Protein AF-A0AAJ5DER6-F1 (afdb_monomer)

Solvent-accessible surface area (backbone atoms only — not comparable to full-atom values): 7728 Å² total; per-residue (Å²): 113,68,68,61,52,49,54,66,68,44,49,69,60,53,54,56,56,52,60,73,71,54,58,90,74,44,62,61,56,52,51,52,51,52,48,53,51,48,53,51,48,53,52,48,50,59,48,47,54,58,52,32,53,54,52,32,54,54,46,31,56,52,30,45,77,73,47,54,94,49,14,68,63,52,28,53,54,34,36,63,44,32,69,43,78,95,57,33,52,53,73,55,38,52,60,52,20,50,51,31,43,76,73,68,38,49,71,61,14,52,52,38,49,51,48,48,50,53,54,50,52,49,47,67,56,47,52,56,54,53,51,49,54,53,53,52,54,61,59,73,74,110

Radius of gyration: 21.83 Å; Cα contacts (8 Å, |Δi|>4): 76; chains: 1; bounding box: 42×42×59 Å

Sequence (142 aa):
MIALFLFMLDLPKLKQITYKYLKPSTEKKLKIITNRLKDAFFGFMKAQVLVSFIIAGVTFIGLLLIQPKFALTMTFIIWIIDVIPFLGSIIILAPWGTYHLLMGNTSIAIKLFVLAAILLIIRRTVEPKVMAHILVYLLCQH

Foldseek 3Di:
DVVVVVVVVCVVVVVVVVVVPDDPVCVVVVVVVVVVVVVLVVLVLVLQLVLLVVLLVLQLVLCCVQPVVCSVVLSVVQSVCSSDPPCGPCVVLVVVLVVCVVVVNPVSSVSSVVSVVVSVVSCVVSVVVSVVVSVVVVVVVD

pLDDT: mean 76.63, std 16.13, range [43.75, 95.12]

Structure (mmCIF, N/CA/C/O backbone):
data_AF-A0AAJ5DER6-F1
#
_entry.id   AF-A0AAJ5DER6-F1
#
loop_
_atom_site.group_PDB
_atom_site.id
_atom_site.type_symbol
_atom_site.label_atom_id
_atom_site.label_alt_id
_atom_site.label_comp_id
_atom_site.label_asym_id
_atom_site.label_entity_id
_atom_site.label_seq_id
_atom_site.pdbx_PDB_ins_code
_atom_site.Cartn_x
_atom_site.Cartn_y
_atom_site.Cartn_z
_atom_site.occupancy
_atom_site.B_iso_or_equiv
_atom_site.auth_seq_id
_atom_site.auth_comp_id
_atom_site.auth_asym_id
_atom_site.auth_atom_id
_atom_site.pdbx_PDB_model_num
ATOM 1 N N . MET A 1 1 ? -8.816 28.621 6.357 1.00 55.16 1 MET A N 1
ATOM 2 C CA . MET A 1 1 ? -7.709 28.188 7.247 1.00 55.16 1 MET A CA 1
ATOM 3 C C . MET A 1 1 ? -7.814 28.761 8.666 1.00 55.16 1 MET A C 1
ATOM 5 O O . MET A 1 1 ? -7.539 28.030 9.605 1.00 55.16 1 MET A O 1
ATOM 9 N N . ILE A 1 2 ? -8.294 30.000 8.853 1.00 61.09 2 ILE A N 1
ATOM 10 C CA . ILE A 1 2 ? -8.421 30.658 10.175 1.00 61.09 2 ILE A CA 1
ATOM 11 C C . ILE A 1 2 ? -9.428 29.949 11.111 1.00 61.09 2 ILE A C 1
ATOM 13 O O . ILE A 1 2 ? -9.145 29.774 12.290 1.00 61.09 2 ILE A O 1
ATOM 17 N N . ALA A 1 3 ? -10.553 29.443 10.587 1.00 62.03 3 ALA A N 1
ATOM 18 C CA . ALA A 1 3 ? -11.548 28.707 11.382 1.00 62.03 3 ALA A CA 1
ATOM 19 C C . ALA A 1 3 ? -11.030 27.364 11.942 1.00 62.03 3 ALA A C 1
ATOM 21 O O . ALA A 1 3 ? -11.377 26.988 13.056 1.00 62.03 3 ALA A O 1
ATOM 22 N N . LEU A 1 4 ? -10.163 26.664 11.199 1.00 63.59 4 LEU A N 1
ATOM 23 C CA . LEU A 1 4 ? -9.549 25.407 11.647 1.00 63.59 4 LEU A CA 1
ATOM 24 C C . LEU A 1 4 ? -8.509 25.667 12.748 1.00 63.59 4 LEU A C 1
ATOM 26 O O . LEU A 1 4 ? -8.447 24.930 13.725 1.00 63.59 4 LEU A O 1
ATOM 30 N N . PHE A 1 5 ? -7.742 26.753 12.612 1.00 67.62 5 PHE A N 1
ATOM 31 C CA . PHE A 1 5 ? -6.791 27.196 13.631 1.00 67.62 5 PHE A CA 1
ATOM 32 C C . PHE A 1 5 ? -7.494 27.634 14.923 1.00 67.62 5 PHE A C 1
ATOM 34 O O . PHE A 1 5 ? -7.063 27.234 15.999 1.00 67.62 5 PHE A O 1
ATOM 41 N N . LEU A 1 6 ? -8.606 28.374 14.831 1.00 61.94 6 LEU A N 1
ATOM 42 C CA . LEU A 1 6 ? -9.421 28.755 15.994 1.00 61.94 6 LEU A CA 1
ATOM 43 C C . LEU A 1 6 ? -10.045 27.534 16.684 1.00 61.94 6 LEU A C 1
ATOM 45 O O . LEU A 1 6 ? -9.959 27.410 17.900 1.00 61.94 6 LEU A O 1
ATOM 49 N N . PHE A 1 7 ? -10.564 26.569 15.918 1.00 63.50 7 PHE A N 1
ATOM 50 C CA . PHE A 1 7 ? -11.088 25.315 16.470 1.00 63.50 7 PHE A CA 1
ATOM 51 C C . PHE A 1 7 ? -10.010 24.503 17.212 1.00 63.50 7 PHE A C 1
ATOM 53 O O . PHE A 1 7 ? -10.274 23.920 18.263 1.00 63.50 7 PHE A O 1
ATOM 60 N N . MET A 1 8 ? -8.776 24.508 16.699 1.00 58.59 8 MET A N 1
ATOM 61 C CA . MET A 1 8 ? -7.622 23.829 17.298 1.00 58.59 8 MET A CA 1
ATOM 62 C C . MET A 1 8 ? -7.062 24.552 18.537 1.00 58.59 8 MET A C 1
ATOM 64 O O . MET A 1 8 ? -6.548 23.895 19.442 1.00 58.59 8 MET A O 1
ATOM 68 N N . LEU A 1 9 ? -7.218 25.879 18.614 1.00 59.88 9 LEU A N 1
ATOM 69 C CA . LEU A 1 9 ? -6.836 26.717 19.759 1.00 59.88 9 LEU A CA 1
ATOM 70 C C . LEU A 1 9 ? -7.883 26.738 20.890 1.00 59.88 9 LEU A C 1
ATOM 72 O O . LEU A 1 9 ? -7.501 26.876 22.051 1.00 59.88 9 LEU A O 1
ATOM 76 N N . ASP A 1 10 ? -9.173 26.544 20.589 1.00 53.41 10 ASP A N 1
ATOM 77 C CA . ASP A 1 10 ? -10.263 26.501 21.586 1.00 53.41 10 ASP A CA 1
ATOM 78 C C . ASP A 1 10 ? -10.570 25.093 22.137 1.00 53.41 10 ASP A C 1
ATOM 80 O O . ASP A 1 10 ? -11.303 24.935 23.120 1.00 53.41 10 ASP A O 1
ATOM 84 N N . LEU A 1 11 ? -9.940 24.058 21.578 1.00 54.34 11 LEU A N 1
ATOM 85 C CA . LEU A 1 11 ? -9.987 22.665 22.040 1.00 54.34 11 LEU A CA 1
ATOM 86 C C . LEU A 1 11 ? -9.702 22.459 23.553 1.00 54.34 11 LEU A C 1
ATOM 88 O O . LEU A 1 11 ? -10.432 21.686 24.184 1.00 54.34 11 LEU A O 1
ATOM 92 N N . PRO A 1 12 ? -8.723 23.132 24.199 1.00 54.06 12 PRO A N 1
ATOM 93 C CA . PRO A 1 12 ? -8.507 22.986 25.642 1.00 54.06 12 PRO A CA 1
ATOM 94 C C . PRO A 1 12 ? -9.582 23.677 26.501 1.00 54.06 12 PRO A C 1
ATOM 96 O O . PRO A 1 12 ? -9.900 23.175 27.582 1.00 54.06 12 PRO A O 1
ATOM 99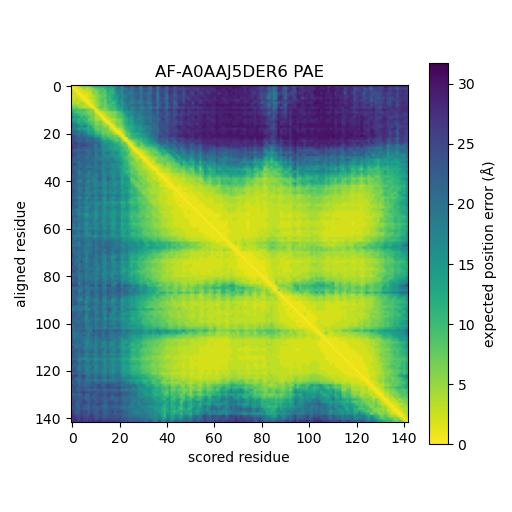 N N . LYS A 1 13 ? -10.193 24.776 26.029 1.00 49.97 13 LYS A N 1
ATOM 100 C CA . LYS A 1 13 ? -11.256 25.501 26.757 1.00 49.97 13 LYS A CA 1
ATOM 101 C C . LYS A 1 13 ? -12.609 24.791 26.653 1.00 49.97 13 LYS A C 1
ATOM 103 O O . LYS A 1 13 ? -13.326 24.685 27.648 1.00 49.97 13 LYS A O 1
ATOM 108 N N . LEU A 1 14 ? -12.913 24.197 25.496 1.00 51.34 14 LEU A N 1
ATOM 109 C CA . LEU A 1 14 ? -14.088 23.337 25.301 1.00 51.34 14 LEU A CA 1
ATOM 110 C C . LEU A 1 14 ? -14.047 22.086 26.185 1.00 51.34 14 LEU A C 1
ATOM 112 O O . LEU A 1 14 ? -15.090 21.672 26.693 1.00 51.34 14 LEU A O 1
ATOM 116 N N . LYS A 1 15 ? -12.854 21.525 26.428 1.00 50.72 15 LYS A N 1
ATOM 117 C CA . LYS A 1 15 ? -12.642 20.351 27.291 1.00 50.72 15 LYS A CA 1
ATOM 118 C C . LYS A 1 15 ? -12.977 20.622 28.764 1.00 50.72 15 LYS A C 1
ATOM 120 O O . LYS A 1 15 ? -13.502 19.740 29.432 1.00 50.72 15 LYS A O 1
ATOM 125 N N . GLN A 1 16 ? -12.725 21.829 29.277 1.00 51.72 16 GLN A N 1
ATOM 126 C CA . GLN A 1 16 ? -13.036 22.181 30.672 1.00 51.72 16 GLN A CA 1
ATOM 127 C C . GLN A 1 16 ? -14.512 22.558 30.888 1.00 51.72 16 GLN A C 1
ATOM 129 O O . GLN A 1 16 ? -15.072 22.250 31.940 1.00 51.72 16 GLN A O 1
ATOM 134 N N . ILE A 1 17 ? -15.170 23.163 29.893 1.00 52.53 17 ILE A N 1
ATOM 135 C CA . ILE A 1 17 ? -16.594 23.541 29.975 1.00 52.53 17 ILE A CA 1
ATOM 136 C C . ILE A 1 17 ? -17.504 22.310 29.814 1.00 52.53 17 ILE A C 1
ATOM 138 O O . ILE A 1 17 ? -18.486 22.169 30.544 1.00 52.53 17 ILE A O 1
ATOM 142 N N . THR A 1 18 ? -17.144 21.362 28.940 1.00 53.72 18 THR A N 1
ATOM 143 C CA . THR A 1 18 ? -17.870 20.080 28.817 1.00 53.72 18 THR A CA 1
ATOM 144 C C . THR A 1 18 ? -17.740 19.205 30.064 1.00 53.72 18 THR A C 1
ATOM 146 O O . THR A 1 18 ? -18.722 18.580 30.460 1.00 53.72 18 THR A O 1
ATOM 149 N N . TYR A 1 19 ? -16.589 19.212 30.745 1.00 51.38 19 TYR A N 1
ATOM 150 C CA . TYR A 1 19 ? -16.399 18.465 31.997 1.00 51.38 19 TYR A CA 1
ATOM 151 C C . TYR A 1 19 ? -17.268 18.972 33.158 1.00 51.38 19 TYR A C 1
ATOM 153 O O . TYR A 1 19 ? -17.568 18.210 34.072 1.00 51.38 19 TYR A O 1
ATOM 161 N N . LYS A 1 20 ? -17.694 20.242 33.129 1.00 50.06 20 LYS A N 1
ATOM 162 C CA . LYS A 1 20 ? -18.476 20.857 34.212 1.00 50.06 20 LYS A CA 1
ATOM 163 C C . LYS A 1 20 ? -19.991 20.657 34.062 1.00 50.06 20 LYS A C 1
ATOM 165 O O . LYS A 1 20 ? -20.703 20.690 35.060 1.00 50.06 20 LYS A O 1
ATOM 170 N N . TYR A 1 21 ? -20.474 20.408 32.840 1.00 48.88 21 TYR A N 1
ATOM 171 C CA . TYR A 1 21 ? -21.890 20.133 32.543 1.00 48.88 21 TYR A CA 1
ATOM 172 C C . TYR A 1 21 ? -22.220 18.639 32.376 1.00 48.88 21 TYR A C 1
ATOM 174 O O . TYR A 1 21 ? -23.389 18.255 32.445 1.00 48.88 21 TYR A O 1
ATOM 182 N N . LEU A 1 22 ? -21.223 17.763 32.208 1.00 48.12 22 LEU A N 1
ATOM 183 C CA . LEU A 1 22 ? -21.439 16.316 32.171 1.00 48.12 22 LEU A CA 1
ATOM 184 C C . LEU A 1 22 ? -21.402 15.725 33.587 1.00 48.12 22 LEU A C 1
ATOM 186 O O . LEU A 1 22 ? -20.369 15.321 34.108 1.00 48.12 22 LEU A O 1
ATOM 190 N N . LYS A 1 23 ? -22.596 15.632 34.175 1.00 52.72 23 LYS A N 1
ATOM 191 C CA . LYS A 1 23 ? -22.958 14.805 35.338 1.00 52.72 23 LYS A CA 1
ATOM 192 C C . LYS A 1 23 ? -22.201 13.448 35.339 1.00 52.72 23 LYS A C 1
ATOM 194 O O . LYS A 1 23 ? -22.049 12.856 34.262 1.00 52.72 23 LYS A O 1
ATOM 199 N N . PRO A 1 24 ? -21.851 12.868 36.510 1.00 48.03 24 PRO A N 1
ATOM 200 C CA . PRO A 1 24 ? -21.117 11.590 36.680 1.00 48.03 24 PRO A CA 1
ATOM 201 C C . PRO A 1 24 ? -21.744 10.339 36.020 1.00 48.03 24 PRO A C 1
ATOM 203 O O . PRO A 1 24 ? -21.205 9.240 36.096 1.00 48.03 24 PRO A O 1
ATOM 206 N N . SER A 1 25 ? -22.872 10.484 35.323 1.00 48.31 25 SER A N 1
ATOM 207 C CA . SER A 1 25 ? -23.526 9.435 34.535 1.00 48.31 25 SER A CA 1
ATOM 208 C C . SER A 1 25 ? -22.898 9.230 33.137 1.00 48.31 25 SER A C 1
ATOM 210 O O . SER A 1 25 ? -23.168 8.224 32.480 1.00 48.31 25 SER A O 1
ATOM 212 N N . THR A 1 26 ? -22.030 10.142 32.671 1.00 51.09 26 THR A N 1
ATOM 213 C CA . THR A 1 26 ? -21.468 10.098 31.300 1.00 51.09 26 THR A CA 1
ATOM 214 C C . THR A 1 26 ? -20.137 9.353 31.184 1.00 51.09 26 THR A C 1
ATOM 216 O O . THR A 1 26 ? -19.803 8.899 30.092 1.00 51.09 26 THR A O 1
ATOM 219 N N . GLU A 1 27 ? -19.409 9.115 32.281 1.00 51.16 27 GLU A N 1
ATOM 220 C CA . GLU A 1 27 ? -18.186 8.293 32.245 1.00 51.16 27 GLU A CA 1
ATOM 221 C C . GLU A 1 27 ? -18.459 6.880 31.718 1.00 51.16 27 GLU A C 1
ATOM 223 O O . GLU A 1 27 ? -17.681 6.343 30.928 1.00 51.16 27 GLU A O 1
ATOM 228 N N . LYS A 1 28 ? -19.605 6.294 32.093 1.00 53.03 28 LYS A N 1
ATOM 229 C CA . LYS A 1 28 ? -20.031 4.987 31.579 1.00 53.03 28 LYS A CA 1
ATOM 230 C C . LYS A 1 28 ? -20.340 5.045 30.082 1.00 53.03 28 LYS A C 1
ATOM 232 O O . LYS A 1 28 ? -19.894 4.172 29.348 1.00 53.03 28 LYS A O 1
ATOM 237 N N . LYS A 1 29 ? -21.035 6.084 29.602 1.00 53.03 29 LYS A N 1
ATOM 238 C CA . LYS A 1 29 ? -21.364 6.236 28.170 1.00 53.03 29 LYS A CA 1
ATOM 239 C C . LYS A 1 29 ? -20.122 6.500 27.309 1.00 53.03 29 LYS A C 1
ATOM 241 O O . LYS A 1 29 ? -19.993 5.901 26.247 1.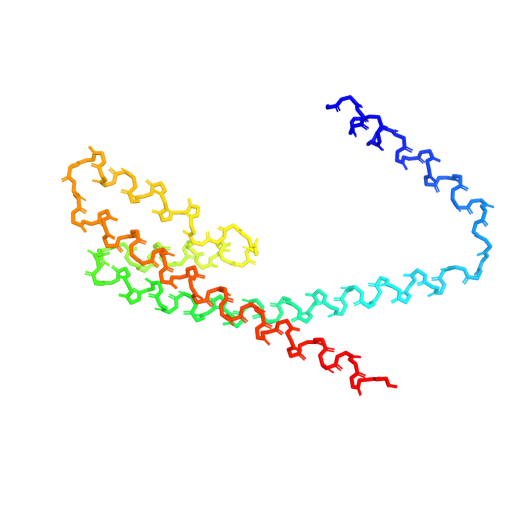00 53.03 29 LYS A O 1
ATOM 246 N N . LEU A 1 30 ? -19.176 7.312 27.788 1.00 55.72 30 LEU A N 1
ATOM 247 C CA . LEU A 1 30 ? -17.890 7.549 27.122 1.00 55.72 30 LEU A CA 1
ATOM 248 C C . LEU A 1 30 ? -17.018 6.287 27.088 1.00 55.72 30 LEU A C 1
ATOM 250 O O . LEU A 1 30 ? -16.472 5.964 26.034 1.00 55.72 30 LEU A O 1
ATOM 254 N N . LYS A 1 31 ? -16.932 5.526 28.191 1.00 59.12 31 LYS A N 1
ATOM 255 C CA . LYS A 1 31 ? -16.251 4.217 28.205 1.00 59.12 31 LYS A CA 1
ATOM 256 C C . LYS A 1 31 ? -16.876 3.225 27.224 1.00 59.12 31 LYS A C 1
ATOM 258 O O . LYS A 1 31 ? -16.145 2.540 26.523 1.00 59.12 31 LYS A O 1
ATOM 263 N N . ILE A 1 32 ? -18.205 3.178 27.117 1.00 60.97 32 ILE A N 1
ATOM 264 C CA . ILE A 1 32 ? -18.892 2.287 26.168 1.00 60.97 32 ILE A CA 1
ATOM 265 C C . ILE A 1 32 ? -18.592 2.681 24.715 1.00 60.97 32 ILE A C 1
ATOM 267 O O . ILE A 1 32 ? -18.277 1.810 23.912 1.00 60.97 32 ILE A O 1
ATOM 271 N N . ILE A 1 33 ? -18.648 3.970 24.364 1.00 62.00 33 ILE A N 1
ATOM 272 C CA . ILE A 1 33 ? -18.371 4.426 22.989 1.00 62.00 33 ILE A CA 1
ATOM 273 C C . ILE A 1 33 ? -16.896 4.207 22.633 1.00 62.00 33 ILE A C 1
ATOM 275 O O . ILE A 1 33 ? -16.592 3.700 21.559 1.00 62.00 33 ILE A O 1
ATOM 279 N N . THR A 1 34 ? -15.973 4.532 23.540 1.00 61.56 34 THR A N 1
ATOM 280 C CA . THR A 1 34 ? -14.533 4.324 23.313 1.00 61.56 34 THR A CA 1
ATOM 281 C C . THR A 1 34 ? -14.147 2.851 23.239 1.00 61.56 34 THR A C 1
ATOM 283 O O . THR A 1 34 ? -13.318 2.510 22.400 1.00 61.56 34 THR A O 1
ATOM 286 N N . ASN A 1 35 ? -14.761 1.969 24.035 1.00 63.84 35 ASN A N 1
ATOM 287 C CA . ASN A 1 35 ? -14.566 0.528 23.878 1.00 63.84 35 ASN A CA 1
ATOM 288 C C . ASN A 1 35 ? -15.138 0.028 22.550 1.00 63.84 35 ASN A C 1
ATOM 290 O O . ASN A 1 35 ? -14.419 -0.643 21.826 1.00 63.84 35 ASN A O 1
ATOM 294 N N . ARG A 1 36 ? -16.357 0.430 22.159 1.00 62.75 36 ARG A N 1
ATOM 295 C CA . ARG A 1 36 ? -16.933 0.034 20.860 1.00 62.75 36 ARG A CA 1
ATOM 296 C C . ARG A 1 36 ? -16.098 0.524 19.673 1.00 62.75 36 ARG A C 1
ATOM 298 O O . ARG A 1 36 ? -15.932 -0.208 18.705 1.00 62.75 36 ARG A O 1
ATOM 305 N N . LEU A 1 37 ? -15.536 1.732 19.754 1.00 64.44 37 LEU A N 1
ATOM 306 C CA . LEU A 1 37 ? -14.617 2.261 18.742 1.00 64.44 37 LEU A CA 1
ATOM 307 C C . LEU A 1 37 ? -13.296 1.489 18.716 1.00 64.44 37 LEU A C 1
ATOM 309 O O . LEU A 1 37 ? -12.805 1.187 17.635 1.00 64.44 37 LEU A O 1
ATOM 313 N N . LYS A 1 38 ? -12.730 1.147 19.879 1.00 67.25 38 LYS A N 1
ATOM 314 C CA . LYS A 1 38 ? -11.522 0.315 19.965 1.00 67.25 38 LYS A CA 1
ATOM 315 C C . LYS A 1 38 ? -11.760 -1.081 19.406 1.00 67.25 38 LYS A C 1
ATOM 317 O O . LYS A 1 38 ? -10.929 -1.551 18.641 1.00 67.25 38 LYS A O 1
ATOM 322 N N . ASP A 1 39 ? -12.884 -1.705 19.734 1.00 70.25 39 ASP A N 1
ATOM 323 C CA . ASP A 1 39 ? -13.243 -3.036 19.245 1.00 70.25 39 ASP A CA 1
ATOM 324 C C . ASP A 1 39 ? -13.467 -3.019 17.729 1.00 70.25 39 ASP A C 1
ATOM 326 O O . ASP A 1 39 ? -12.937 -3.873 17.018 1.00 70.25 39 ASP A O 1
ATOM 330 N N . ALA A 1 40 ? -14.147 -1.993 17.206 1.00 68.56 40 ALA A N 1
ATOM 331 C CA . ALA A 1 40 ? -14.284 -1.779 15.767 1.00 68.56 40 ALA A CA 1
ATOM 332 C C . ALA A 1 40 ? -12.926 -1.535 15.087 1.00 68.56 40 ALA A C 1
ATOM 334 O O . ALA A 1 40 ? -12.665 -2.085 14.019 1.00 68.56 40 ALA A O 1
ATOM 335 N N . PHE A 1 41 ? -12.032 -0.763 15.712 1.00 75.56 41 PHE A N 1
ATOM 336 C CA . PHE A 1 41 ? -10.696 -0.482 15.185 1.00 75.56 41 PHE A CA 1
ATOM 337 C C . PHE A 1 41 ? -9.799 -1.725 15.190 1.00 75.56 41 PHE A C 1
ATOM 339 O O . PHE A 1 41 ? -9.096 -1.983 14.218 1.00 75.56 41 PHE A O 1
ATOM 346 N N . PHE A 1 42 ? -9.853 -2.538 16.247 1.00 73.38 42 PHE A N 1
ATOM 347 C CA . PHE A 1 42 ? -9.149 -3.819 16.318 1.00 73.38 42 PHE A CA 1
ATOM 348 C C . PHE A 1 42 ? -9.712 -4.835 15.320 1.00 73.38 42 PHE A C 1
ATOM 350 O O . PHE A 1 42 ? -8.941 -5.558 14.688 1.00 73.38 42 PHE A O 1
ATOM 357 N N . GLY A 1 43 ? -11.036 -4.875 15.147 1.00 74.25 43 GLY A N 1
ATOM 358 C CA . GLY A 1 43 ? -11.693 -5.662 14.105 1.00 74.25 43 GLY A CA 1
ATOM 359 C C . GLY A 1 43 ? -11.215 -5.251 12.714 1.00 74.25 43 GLY A C 1
ATOM 360 O O . GLY A 1 43 ? -10.783 -6.104 11.941 1.00 74.25 43 GLY A O 1
ATOM 361 N N . PHE A 1 44 ? -11.188 -3.944 12.442 1.00 77.81 44 PHE A N 1
ATOM 362 C CA . PHE A 1 44 ? -10.683 -3.369 11.198 1.00 77.81 44 PHE A CA 1
ATOM 363 C C . PHE A 1 44 ? -9.189 -3.648 10.978 1.00 77.81 44 PHE A C 1
ATOM 365 O O . PHE A 1 44 ? -8.805 -4.024 9.878 1.00 77.81 44 PHE A O 1
ATOM 372 N N . MET A 1 45 ? -8.338 -3.539 12.002 1.00 82.38 45 MET A N 1
ATOM 373 C CA . MET A 1 45 ? -6.910 -3.857 11.876 1.00 82.38 45 MET A CA 1
ATOM 374 C C . MET A 1 45 ? -6.672 -5.324 11.511 1.00 82.38 45 MET A C 1
ATOM 376 O O . MET A 1 45 ? -5.871 -5.604 10.622 1.00 82.38 45 MET A O 1
ATOM 380 N N . LYS A 1 46 ? -7.369 -6.269 12.159 1.00 81.38 46 LYS A N 1
ATOM 381 C CA . LYS A 1 46 ? -7.256 -7.705 11.831 1.00 81.38 46 LYS A CA 1
ATOM 382 C C . LYS A 1 46 ? -7.632 -7.972 10.375 1.00 81.38 46 LYS A C 1
ATOM 384 O O . LYS A 1 46 ? -6.933 -8.683 9.659 1.00 81.38 46 LYS A O 1
ATOM 389 N N . ALA A 1 47 ? -8.722 -7.351 9.953 1.00 82.38 47 ALA A N 1
ATOM 390 C CA . ALA A 1 47 ? -9.186 -7.313 8.582 1.00 82.38 47 ALA A CA 1
ATOM 391 C C . ALA A 1 47 ? -8.119 -6.765 7.620 1.00 82.38 47 ALA A C 1
ATOM 393 O O . ALA A 1 47 ? -7.744 -7.439 6.664 1.00 82.38 47 ALA A O 1
ATOM 394 N N . GLN A 1 48 ? -7.581 -5.581 7.911 1.00 84.88 48 GLN A N 1
ATOM 395 C CA . GLN A 1 48 ? -6.595 -4.888 7.086 1.00 84.88 48 GLN A CA 1
ATOM 396 C C . GLN A 1 48 ? -5.323 -5.715 6.890 1.00 84.88 48 GLN A C 1
ATOM 398 O O . GLN A 1 48 ? -4.782 -5.752 5.788 1.00 84.88 48 GLN A O 1
ATOM 403 N N . VAL A 1 49 ? -4.862 -6.422 7.926 1.00 86.19 49 VAL A N 1
ATOM 404 C CA . VAL A 1 49 ? -3.693 -7.309 7.828 1.00 86.19 49 VAL A CA 1
ATOM 405 C C . VAL A 1 49 ? -3.941 -8.448 6.833 1.00 86.19 49 VAL A C 1
ATOM 407 O O . VAL A 1 49 ? -3.073 -8.725 6.005 1.00 86.19 49 VAL A O 1
ATOM 410 N N . LEU A 1 50 ? -5.128 -9.067 6.856 1.00 85.81 50 LEU A N 1
ATOM 411 C CA . LEU A 1 50 ? -5.489 -10.124 5.905 1.00 85.81 50 LEU A CA 1
ATOM 412 C C . LEU A 1 50 ? -5.518 -9.596 4.462 1.00 85.81 50 LEU A C 1
ATOM 414 O O . LEU A 1 50 ? -4.965 -10.224 3.559 1.00 85.81 50 LEU A O 1
ATOM 418 N N . VAL A 1 51 ? -6.125 -8.423 4.248 1.00 85.69 51 VAL A N 1
ATOM 419 C CA . VAL A 1 51 ? -6.184 -7.777 2.925 1.00 85.69 51 VAL A CA 1
ATOM 420 C C . VAL A 1 51 ? -4.787 -7.425 2.421 1.00 85.69 51 VAL A C 1
ATOM 422 O O . VAL A 1 51 ? -4.448 -7.724 1.277 1.00 85.69 51 VAL A O 1
ATOM 425 N N . SER A 1 52 ? -3.963 -6.838 3.287 1.00 88.88 52 SER A N 1
ATOM 426 C CA . SER A 1 52 ? -2.594 -6.433 2.973 1.00 88.88 52 SER A CA 1
ATOM 427 C C . SER A 1 52 ? -1.742 -7.620 2.503 1.00 88.88 52 SER A C 1
ATOM 429 O O . SER A 1 52 ? -0.976 -7.494 1.550 1.00 88.88 52 SER A O 1
ATOM 431 N N . PHE A 1 53 ? -1.939 -8.811 3.079 1.00 90.38 53 PHE A N 1
ATOM 432 C CA . PHE A 1 53 ? -1.248 -10.031 2.648 1.00 90.38 53 PHE A CA 1
ATOM 433 C C . PHE A 1 53 ? -1.613 -10.457 1.215 1.00 90.38 53 PHE A C 1
ATOM 435 O O . PHE A 1 53 ? -0.741 -10.821 0.425 1.00 90.38 53 PHE A O 1
ATOM 442 N N . ILE A 1 54 ? -2.897 -10.366 0.854 1.00 89.81 54 ILE A N 1
ATOM 443 C CA . ILE A 1 54 ? -3.377 -10.660 -0.506 1.00 89.81 54 ILE A CA 1
ATOM 444 C C . ILE A 1 54 ? -2.767 -9.663 -1.498 1.00 89.81 54 ILE A C 1
ATOM 446 O O . ILE A 1 54 ? -2.258 -10.056 -2.549 1.00 89.81 54 ILE A O 1
ATOM 450 N N . ILE A 1 55 ? -2.770 -8.375 -1.148 1.00 90.62 55 ILE A N 1
ATOM 451 C CA . ILE A 1 55 ? -2.193 -7.311 -1.976 1.00 90.62 55 ILE A CA 1
ATOM 452 C C . ILE A 1 55 ? -0.689 -7.495 -2.149 1.00 90.62 55 ILE A C 1
ATOM 454 O O . ILE A 1 55 ? -0.195 -7.339 -3.266 1.00 90.62 55 ILE A O 1
ATOM 458 N N . ALA A 1 56 ? 0.034 -7.879 -1.098 1.00 92.62 56 ALA A N 1
ATOM 459 C CA . ALA A 1 56 ? 1.457 -8.187 -1.182 1.00 92.62 56 ALA A CA 1
ATOM 460 C C . ALA A 1 56 ? 1.733 -9.343 -2.149 1.00 92.62 56 ALA A C 1
ATOM 462 O O . ALA A 1 56 ? 2.616 -9.220 -2.994 1.00 92.62 56 ALA A O 1
ATOM 463 N N . GLY A 1 57 ? 0.946 -10.423 -2.100 1.00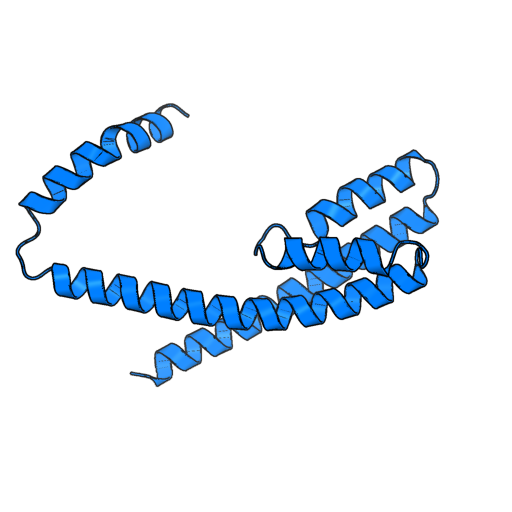 93.69 57 GLY A N 1
ATOM 464 C CA . GLY A 1 57 ? 1.080 -11.547 -3.032 1.00 93.69 57 GLY A CA 1
ATOM 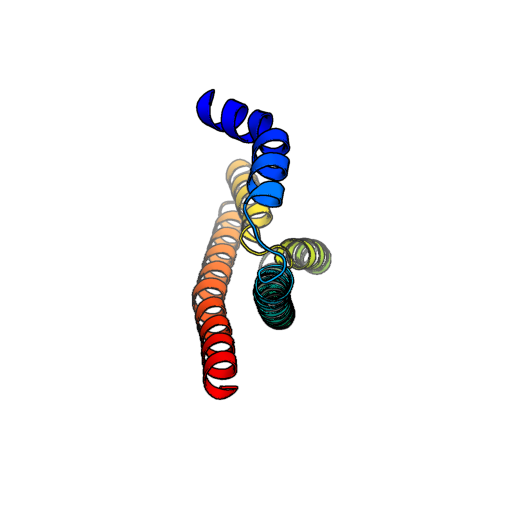465 C C . GLY A 1 57 ? 0.869 -11.135 -4.493 1.00 93.69 57 GLY A C 1
ATOM 466 O O . GLY A 1 57 ? 1.698 -11.435 -5.353 1.00 93.69 57 GLY A O 1
ATOM 467 N N . VAL A 1 58 ? -0.199 -10.383 -4.776 1.00 93.12 58 VAL A N 1
ATOM 468 C CA . VAL A 1 58 ? -0.487 -9.882 -6.133 1.00 93.12 58 VAL A CA 1
ATOM 469 C C . VAL A 1 58 ? 0.589 -8.902 -6.605 1.00 93.12 58 VAL A C 1
ATOM 471 O O . VAL A 1 58 ? 1.034 -8.976 -7.750 1.00 93.12 58 VAL A O 1
ATOM 474 N N . THR A 1 59 ? 1.050 -8.017 -5.720 1.00 93.56 59 THR A N 1
ATOM 475 C CA . THR A 1 59 ? 2.123 -7.057 -6.012 1.00 93.56 59 THR A CA 1
ATOM 476 C C . THR A 1 59 ? 3.432 -7.777 -6.310 1.00 93.56 59 THR A C 1
ATOM 478 O O . THR A 1 59 ? 4.097 -7.426 -7.281 1.00 93.56 59 THR A O 1
ATOM 481 N N . PHE A 1 60 ? 3.772 -8.815 -5.540 1.00 95.12 60 PHE A N 1
ATOM 482 C CA . PHE A 1 60 ? 4.975 -9.614 -5.744 1.00 95.12 60 PHE A CA 1
ATOM 483 C C . PHE A 1 60 ? 4.982 -10.279 -7.114 1.00 95.12 60 PHE A C 1
ATOM 485 O O . PHE A 1 60 ? 5.930 -10.101 -7.873 1.00 95.12 60 PHE A O 1
ATOM 492 N N . ILE A 1 61 ? 3.900 -10.985 -7.456 1.00 95.12 61 ILE A N 1
ATOM 493 C CA . ILE A 1 61 ? 3.762 -11.664 -8.749 1.00 95.12 61 ILE A CA 1
ATOM 494 C C . ILE A 1 61 ? 3.788 -10.639 -9.890 1.00 95.12 61 ILE A C 1
ATOM 496 O O . ILE A 1 61 ? 4.501 -10.828 -10.874 1.00 95.12 61 ILE A O 1
ATOM 500 N N . GLY A 1 62 ? 3.069 -9.522 -9.742 1.00 93.31 62 GLY A N 1
ATOM 501 C CA . GLY A 1 62 ? 3.051 -8.442 -10.726 1.00 93.31 62 GLY A CA 1
ATOM 502 C C . GLY A 1 62 ? 4.436 -7.845 -10.971 1.00 93.31 62 GLY A C 1
ATOM 503 O O . GLY A 1 62 ? 4.877 -7.752 -12.115 1.00 93.31 62 GLY A O 1
ATOM 504 N N . LEU A 1 63 ? 5.167 -7.493 -9.911 1.00 92.81 63 LEU A N 1
ATOM 505 C CA . LEU A 1 63 ? 6.525 -6.964 -10.033 1.00 92.81 63 LEU A CA 1
ATOM 506 C C . LEU A 1 63 ? 7.519 -8.006 -10.551 1.00 92.81 63 LEU A C 1
ATOM 508 O O . LEU A 1 63 ? 8.441 -7.627 -11.267 1.00 92.81 63 LEU A O 1
ATOM 512 N N . LEU A 1 64 ? 7.351 -9.291 -10.228 1.00 93.44 64 LEU A N 1
ATOM 513 C CA . LEU A 1 64 ? 8.228 -10.355 -10.722 1.00 93.44 64 LEU A CA 1
ATOM 514 C C . LEU A 1 64 ? 8.189 -10.443 -12.256 1.00 93.44 64 LEU A C 1
ATOM 516 O O . LEU A 1 64 ? 9.222 -10.650 -12.888 1.00 93.44 64 LEU A O 1
ATOM 520 N N . LEU A 1 65 ? 7.012 -10.220 -12.852 1.00 92.38 65 LEU A N 1
ATOM 521 C CA . LEU A 1 65 ? 6.807 -10.206 -14.305 1.00 92.38 65 LEU A CA 1
ATOM 522 C C . LEU A 1 65 ? 7.292 -8.912 -14.980 1.00 92.38 65 LEU A C 1
ATOM 524 O O . LEU A 1 65 ? 7.612 -8.915 -16.169 1.00 92.38 65 LEU A O 1
ATOM 528 N N . ILE A 1 66 ? 7.317 -7.794 -14.252 1.00 90.06 66 ILE A N 1
ATOM 529 C CA . ILE A 1 66 ? 7.691 -6.479 -14.795 1.00 90.06 66 ILE A CA 1
ATOM 530 C C . ILE A 1 66 ? 9.191 -6.232 -14.635 1.00 90.06 66 ILE A C 1
ATOM 532 O O . ILE A 1 66 ? 9.875 -5.910 -15.605 1.00 90.06 66 ILE A O 1
ATOM 536 N N . GLN A 1 67 ? 9.696 -6.358 -13.407 1.00 88.88 67 GLN A N 1
ATOM 537 C CA . GLN A 1 67 ? 11.064 -6.027 -13.032 1.00 88.88 67 GLN A CA 1
ATOM 538 C C . GLN A 1 67 ? 11.547 -6.926 -11.872 1.00 88.88 67 GLN A C 1
ATOM 540 O O . GLN A 1 67 ? 11.618 -6.486 -10.718 1.00 88.88 67 GLN A O 1
ATOM 545 N N . PRO A 1 68 ? 11.950 -8.182 -12.161 1.00 88.62 68 PRO A N 1
ATOM 546 C CA . PRO A 1 68 ? 12.244 -9.194 -11.140 1.00 88.62 68 PRO A CA 1
ATOM 547 C C . PRO A 1 68 ? 13.374 -8.795 -10.185 1.00 88.62 68 PRO A C 1
ATOM 549 O O . PRO A 1 68 ? 13.348 -9.161 -9.014 1.00 88.62 68 PRO A O 1
ATOM 552 N N . LYS A 1 69 ? 14.331 -7.979 -10.650 1.00 89.19 69 LYS A N 1
ATOM 553 C CA . LYS A 1 69 ? 15.479 -7.514 -9.851 1.00 89.19 69 LYS A CA 1
ATOM 554 C C . LYS A 1 69 ? 15.082 -6.766 -8.573 1.00 89.19 69 LYS A C 1
ATOM 556 O O . LYS A 1 69 ? 15.801 -6.851 -7.588 1.00 89.19 69 LYS A O 1
ATOM 561 N N . PHE A 1 70 ? 13.962 -6.042 -8.589 1.00 86.50 70 PHE A N 1
ATOM 562 C CA . PHE A 1 70 ? 13.508 -5.226 -7.454 1.00 86.50 70 PHE A CA 1
ATOM 563 C C . PHE A 1 70 ? 12.186 -5.725 -6.867 1.00 86.50 70 PHE A C 1
ATOM 565 O O . PHE A 1 70 ? 11.638 -5.093 -5.965 1.00 86.50 70 PHE A O 1
ATOM 572 N N . ALA A 1 71 ? 11.672 -6.856 -7.362 1.00 90.31 71 ALA A N 1
ATOM 573 C CA . ALA A 1 71 ? 10.345 -7.344 -7.016 1.00 90.31 71 ALA A CA 1
ATOM 574 C C . ALA A 1 71 ? 10.194 -7.613 -5.518 1.00 90.31 71 ALA A C 1
ATOM 576 O O . ALA A 1 71 ? 9.249 -7.122 -4.904 1.00 90.31 71 ALA A O 1
ATOM 577 N N . LEU A 1 72 ? 11.151 -8.322 -4.915 1.00 92.06 72 LEU A N 1
ATOM 578 C CA . LEU A 1 72 ? 11.119 -8.657 -3.491 1.00 92.06 72 LEU A CA 1
ATOM 579 C C . LEU A 1 72 ? 11.185 -7.398 -2.610 1.00 92.06 72 LEU A C 1
ATOM 581 O O . LEU A 1 72 ? 10.323 -7.185 -1.760 1.00 92.06 72 LEU A O 1
ATOM 585 N N . THR A 1 73 ? 12.177 -6.537 -2.853 1.00 92.94 73 THR A N 1
ATOM 586 C CA . THR A 1 73 ? 12.419 -5.333 -2.046 1.00 92.94 73 THR A CA 1
ATOM 587 C C . THR A 1 73 ? 11.256 -4.350 -2.133 1.00 92.94 73 THR A C 1
ATOM 589 O O . THR A 1 73 ? 10.761 -3.892 -1.106 1.00 92.94 73 THR A O 1
ATOM 592 N N . MET A 1 74 ? 10.773 -4.052 -3.343 1.00 91.50 74 MET A N 1
ATOM 593 C CA . MET A 1 74 ? 9.678 -3.097 -3.526 1.00 91.50 74 MET A CA 1
ATOM 594 C C . MET A 1 74 ? 8.354 -3.643 -3.002 1.00 91.50 74 MET A C 1
ATOM 596 O O . MET A 1 74 ? 7.590 -2.888 -2.412 1.00 91.50 74 MET A O 1
ATOM 600 N N . THR A 1 75 ? 8.096 -4.947 -3.135 1.00 92.88 75 THR A N 1
ATOM 601 C CA . THR A 1 75 ? 6.905 -5.565 -2.530 1.00 92.88 75 THR A CA 1
ATOM 602 C C . THR A 1 75 ? 6.916 -5.405 -1.018 1.00 92.88 75 THR A C 1
ATOM 604 O O . THR A 1 75 ? 5.892 -5.055 -0.445 1.00 92.88 75 THR A O 1
ATOM 607 N N . PHE A 1 76 ? 8.061 -5.615 -0.367 1.00 92.94 76 PHE A N 1
ATOM 608 C CA . PHE A 1 76 ? 8.164 -5.467 1.081 1.00 92.94 76 PHE A CA 1
ATOM 609 C C . PHE A 1 76 ? 7.891 -4.025 1.534 1.00 92.94 76 PHE A C 1
ATOM 611 O O . PHE A 1 76 ? 7.130 -3.803 2.474 1.00 92.94 76 PHE A O 1
ATOM 618 N N . ILE A 1 77 ? 8.439 -3.038 0.816 1.00 92.00 77 ILE A N 1
ATOM 619 C CA . ILE A 1 77 ? 8.178 -1.614 1.078 1.00 92.00 77 ILE A CA 1
ATOM 620 C C . ILE A 1 77 ? 6.693 -1.295 0.871 1.00 92.00 77 ILE A C 1
ATOM 622 O O . ILE A 1 77 ? 6.069 -0.684 1.738 1.00 92.00 77 ILE A O 1
ATOM 626 N N . ILE A 1 78 ? 6.112 -1.738 -0.249 1.00 90.75 78 ILE A N 1
ATOM 627 C CA . ILE A 1 78 ? 4.690 -1.544 -0.546 1.00 90.75 78 ILE A CA 1
ATOM 628 C C . ILE A 1 78 ? 3.831 -2.160 0.554 1.00 90.75 78 ILE A C 1
ATOM 630 O O . ILE A 1 78 ? 2.939 -1.485 1.047 1.00 90.75 78 ILE A O 1
ATOM 634 N N . TRP A 1 79 ? 4.126 -3.388 0.977 1.00 91.31 79 TRP A N 1
ATOM 635 C CA . TRP A 1 79 ? 3.384 -4.097 2.014 1.00 91.31 79 TRP A CA 1
ATOM 636 C C . TRP A 1 79 ? 3.382 -3.348 3.352 1.00 91.31 79 TRP A C 1
ATOM 638 O O . TRP A 1 79 ? 2.323 -3.206 3.960 1.00 91.31 79 TRP A O 1
ATOM 648 N N . ILE A 1 80 ? 4.528 -2.789 3.766 1.00 89.62 80 ILE A N 1
ATOM 649 C CA . ILE A 1 80 ? 4.625 -1.950 4.973 1.00 89.62 80 ILE A CA 1
ATOM 650 C C . ILE A 1 80 ? 3.731 -0.711 4.855 1.00 89.62 80 ILE A C 1
ATOM 652 O O . ILE A 1 80 ? 2.998 -0.395 5.792 1.00 89.62 80 ILE A O 1
ATOM 656 N N . ILE A 1 81 ? 3.762 -0.015 3.714 1.00 87.62 81 ILE A N 1
ATOM 657 C CA . ILE A 1 81 ? 2.916 1.170 3.499 1.00 87.62 81 ILE A CA 1
ATOM 658 C C . ILE A 1 81 ? 1.432 0.784 3.389 1.00 87.62 81 ILE A C 1
ATOM 660 O O . ILE A 1 81 ? 0.568 1.543 3.824 1.00 87.62 81 ILE A O 1
ATOM 664 N N . ASP A 1 82 ? 1.120 -0.407 2.874 1.00 87.38 82 ASP A N 1
ATOM 665 C CA . ASP A 1 82 ? -0.248 -0.907 2.700 1.00 87.38 82 ASP A CA 1
ATOM 666 C C . ASP A 1 82 ? -0.975 -1.164 4.028 1.00 87.38 82 ASP A C 1
ATOM 668 O O . ASP A 1 82 ? -2.207 -1.108 4.085 1.00 87.38 82 ASP A O 1
ATOM 672 N N . VAL A 1 83 ? -0.219 -1.383 5.112 1.00 80.81 83 VAL A N 1
ATOM 673 C CA . VAL A 1 83 ? -0.761 -1.424 6.480 1.00 80.81 83 VAL A CA 1
ATOM 674 C C . VAL A 1 83 ? -1.463 -0.112 6.827 1.00 80.81 83 VAL A C 1
ATOM 676 O O . VAL A 1 83 ? -2.443 -0.135 7.572 1.00 80.81 83 VAL A O 1
ATOM 679 N N . ILE A 1 84 ? -1.013 1.019 6.267 1.00 82.00 84 ILE A N 1
ATOM 680 C CA . ILE A 1 84 ? -1.710 2.293 6.407 1.00 82.00 84 ILE A CA 1
ATOM 681 C C . ILE A 1 84 ? -2.884 2.307 5.414 1.00 82.00 84 ILE A C 1
ATOM 683 O O . ILE A 1 84 ? -2.670 2.399 4.195 1.00 82.00 84 ILE A O 1
ATOM 687 N N . PRO A 1 85 ? -4.137 2.235 5.905 1.00 68.44 85 PRO A N 1
ATOM 688 C CA . PRO A 1 85 ? -5.301 2.350 5.037 1.00 68.44 85 PRO A CA 1
ATOM 689 C C . PRO A 1 85 ? -5.266 3.705 4.307 1.00 68.44 85 PRO A C 1
ATOM 691 O O . PRO A 1 85 ? -4.674 4.668 4.791 1.00 68.44 85 PRO A O 1
ATOM 694 N N . PHE A 1 86 ? -5.890 3.789 3.129 1.00 68.94 86 PHE A N 1
ATOM 695 C CA . PHE A 1 86 ? -5.938 4.970 2.241 1.00 68.94 86 PHE A CA 1
ATOM 696 C C . PHE A 1 86 ? -4.667 5.304 1.433 1.00 68.94 86 PHE A C 1
ATOM 698 O O . PHE A 1 86 ? -4.810 5.632 0.258 1.00 68.94 86 PHE A O 1
ATOM 705 N N . LEU A 1 87 ? -3.452 5.198 1.991 1.00 74.50 87 LEU A N 1
ATOM 706 C CA . LEU A 1 87 ? -2.204 5.548 1.273 1.00 74.50 87 LEU A CA 1
ATOM 707 C C . LEU A 1 87 ? -1.795 4.463 0.263 1.00 74.50 87 LEU A C 1
ATOM 709 O O . LEU A 1 87 ? -1.735 4.707 -0.942 1.00 74.50 87 LEU A O 1
ATOM 713 N N . GLY A 1 88 ? -1.575 3.245 0.765 1.00 79.38 88 GLY A N 1
ATOM 714 C CA . GLY A 1 88 ? -1.337 2.041 -0.031 1.00 79.38 88 GLY A CA 1
ATOM 715 C C . GLY A 1 88 ? -0.206 2.059 -1.048 1.00 79.38 88 GLY A C 1
ATOM 716 O O . GLY A 1 88 ? 0.654 2.932 -1.075 1.00 79.38 88 GLY A O 1
ATOM 717 N N . SER A 1 89 ? -0.261 1.072 -1.939 1.00 84.38 89 SER A N 1
ATOM 718 C CA . SER A 1 89 ? 0.681 0.882 -3.045 1.00 84.38 89 SER A CA 1
ATOM 719 C C . SER A 1 89 ? 0.724 2.025 -4.072 1.00 84.38 89 SER A C 1
ATOM 721 O O . SER A 1 89 ? 1.729 2.181 -4.766 1.00 84.38 89 SER A O 1
ATOM 723 N N . ILE A 1 90 ? -0.319 2.860 -4.162 1.00 84.94 90 ILE A N 1
ATOM 724 C CA . ILE A 1 90 ? -0.435 3.936 -5.165 1.00 84.94 90 ILE A CA 1
ATOM 725 C C . ILE A 1 90 ? 0.635 5.008 -4.954 1.00 84.94 90 ILE A C 1
ATOM 727 O O . ILE A 1 90 ? 1.212 5.488 -5.929 1.00 84.94 90 ILE A O 1
ATOM 731 N N . ILE A 1 91 ? 0.948 5.343 -3.696 1.00 88.88 91 ILE A N 1
ATOM 732 C CA . ILE A 1 91 ? 1.950 6.370 -3.376 1.00 88.88 91 ILE A CA 1
ATOM 733 C C . ILE A 1 91 ? 3.360 5.984 -3.840 1.00 88.88 91 ILE A C 1
ATOM 735 O O . ILE A 1 91 ? 4.194 6.857 -4.048 1.00 88.88 91 ILE A O 1
ATOM 739 N N . ILE A 1 92 ? 3.616 4.687 -4.038 1.00 90.44 92 ILE A N 1
ATOM 740 C CA . ILE A 1 92 ? 4.882 4.165 -4.563 1.00 90.44 92 ILE A CA 1
ATOM 741 C C . ILE A 1 92 ? 4.779 3.952 -6.078 1.00 90.44 92 ILE A C 1
ATOM 743 O O . ILE A 1 92 ? 5.636 4.410 -6.832 1.00 90.44 92 ILE A O 1
ATOM 747 N N . LEU A 1 93 ? 3.727 3.269 -6.539 1.00 89.25 93 LEU A N 1
ATOM 748 C CA . LEU A 1 93 ? 3.578 2.864 -7.939 1.00 89.25 93 LEU A CA 1
ATOM 749 C C . LEU A 1 93 ? 3.370 4.054 -8.885 1.00 89.25 93 LEU A C 1
ATOM 751 O O . LEU A 1 93 ? 3.905 4.039 -9.990 1.00 89.25 93 LEU A O 1
ATOM 755 N N . ALA A 1 94 ? 2.634 5.091 -8.472 1.00 90.38 94 ALA A N 1
ATOM 756 C CA . ALA A 1 94 ? 2.355 6.255 -9.315 1.00 90.38 94 ALA A CA 1
ATOM 757 C C . ALA A 1 94 ? 3.610 7.097 -9.637 1.00 90.38 94 ALA A C 1
ATOM 759 O O . ALA A 1 94 ? 3.865 7.336 -10.825 1.00 90.38 94 ALA A O 1
ATOM 760 N N . PRO A 1 95 ? 4.435 7.524 -8.655 1.00 91.75 95 PRO A N 1
ATOM 761 C CA . PRO A 1 95 ? 5.681 8.223 -8.966 1.00 91.75 95 PRO A CA 1
ATOM 762 C C . PRO A 1 95 ? 6.691 7.314 -9.673 1.00 91.75 95 PRO A C 1
ATOM 764 O O . PRO A 1 95 ? 7.386 7.778 -10.574 1.00 91.75 95 PRO A O 1
ATOM 767 N N . TRP A 1 96 ? 6.736 6.016 -9.354 1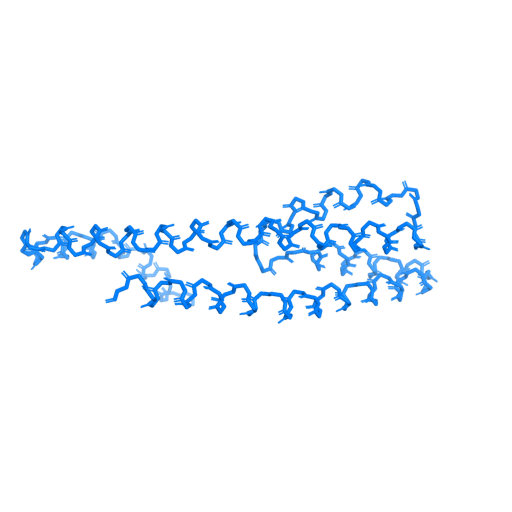.00 91.75 96 TRP A N 1
ATOM 768 C CA . TRP A 1 96 ? 7.643 5.085 -10.029 1.00 91.75 96 TRP A CA 1
ATOM 769 C C . TRP A 1 96 ? 7.266 4.845 -11.501 1.00 91.75 96 TRP A C 1
ATOM 771 O O . TRP A 1 96 ? 8.128 4.875 -12.381 1.00 91.75 96 TRP A O 1
ATOM 781 N N . GLY A 1 97 ? 5.975 4.684 -11.801 1.00 91.94 97 GLY A N 1
ATOM 782 C CA . GLY A 1 97 ? 5.470 4.599 -13.172 1.00 91.94 97 GLY A CA 1
ATOM 783 C C . GLY A 1 97 ? 5.751 5.877 -13.962 1.00 91.94 97 GLY A C 1
ATOM 784 O O . GLY A 1 97 ? 6.255 5.814 -15.083 1.00 91.94 97 GLY A O 1
ATOM 785 N N . THR A 1 98 ? 5.513 7.040 -13.348 1.00 93.12 98 THR A N 1
ATOM 786 C CA . THR A 1 98 ? 5.833 8.348 -13.946 1.00 93.12 98 THR A CA 1
ATOM 787 C C . THR A 1 98 ? 7.331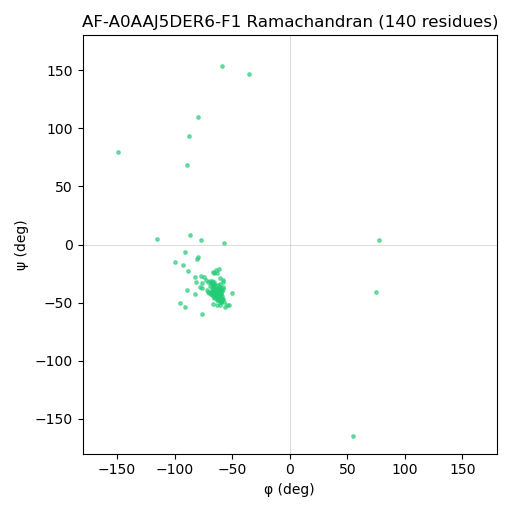 8.496 -14.219 1.00 93.12 98 THR A C 1
ATOM 789 O O . THR A 1 98 ? 7.712 8.959 -15.289 1.00 93.12 98 THR A O 1
ATOM 792 N N . TYR A 1 99 ? 8.196 8.044 -13.309 1.00 93.94 99 TYR A N 1
ATOM 793 C CA . TYR A 1 99 ? 9.646 8.059 -13.510 1.00 93.94 99 TYR A CA 1
ATOM 794 C C . TYR A 1 99 ? 10.067 7.254 -14.750 1.00 93.94 99 TYR A C 1
ATOM 796 O O . TYR A 1 99 ? 10.814 7.754 -15.591 1.00 93.94 99 TYR A O 1
ATOM 804 N N . HIS A 1 100 ? 9.537 6.038 -14.919 1.00 91.44 100 HIS A N 1
ATOM 805 C CA . HIS A 1 100 ? 9.814 5.229 -16.111 1.00 91.44 100 HIS A CA 1
ATOM 806 C C . HIS A 1 100 ? 9.248 5.841 -17.396 1.00 91.44 100 HIS A C 1
ATOM 808 O O . HIS A 1 100 ? 9.870 5.706 -18.451 1.00 91.44 100 HIS A O 1
ATOM 814 N N . LEU A 1 101 ? 8.114 6.541 -17.309 1.00 92.62 101 LEU A N 1
ATOM 815 C CA . LEU A 1 101 ? 7.531 7.271 -18.432 1.00 92.62 101 LEU A CA 1
ATOM 816 C C . LEU A 1 101 ? 8.458 8.406 -18.897 1.00 92.62 101 LEU A C 1
ATOM 818 O O . LEU A 1 101 ? 8.708 8.534 -20.093 1.00 92.62 101 LEU A O 1
ATOM 822 N N . LEU A 1 102 ? 9.019 9.174 -17.955 1.00 93.56 102 LEU A N 1
ATOM 823 C CA . LEU A 1 102 ? 9.966 10.262 -18.236 1.00 93.56 102 LEU A CA 1
ATOM 824 C C . LEU A 1 102 ? 11.304 9.756 -18.792 1.00 93.56 102 LEU A C 1
ATOM 826 O O . LEU A 1 102 ? 11.915 10.426 -19.617 1.00 93.56 102 LEU A O 1
ATOM 830 N N . MET A 1 103 ? 11.742 8.559 -18.392 1.00 92.56 103 MET A N 1
ATOM 831 C CA . MET A 1 103 ? 12.934 7.906 -18.950 1.00 92.56 103 MET A CA 1
ATOM 832 C C . MET A 1 103 ? 12.709 7.263 -20.331 1.00 92.56 103 MET A C 1
ATOM 834 O O . MET A 1 103 ? 13.603 6.600 -20.851 1.00 92.56 103 MET A O 1
ATOM 838 N N . GLY A 1 104 ? 11.522 7.414 -20.927 1.00 89.69 104 GLY A N 1
ATOM 839 C CA . GLY A 1 104 ? 11.188 6.834 -22.231 1.00 89.69 104 GLY A CA 1
ATOM 840 C C . GLY A 1 104 ? 10.876 5.334 -22.194 1.00 89.69 104 GLY A C 1
ATOM 841 O O . GLY A 1 104 ? 10.598 4.738 -23.232 1.00 89.69 104 GLY A O 1
ATOM 842 N N . ASN A 1 105 ? 10.854 4.705 -21.013 1.00 91.50 105 ASN A N 1
ATOM 843 C CA . ASN A 1 105 ? 10.482 3.301 -20.857 1.00 91.50 105 ASN A CA 1
ATOM 844 C C . ASN A 1 105 ? 8.969 3.153 -20.640 1.00 91.50 105 ASN A C 1
ATOM 846 O O . ASN A 1 105 ? 8.482 2.780 -19.567 1.00 91.50 105 ASN A O 1
ATOM 850 N N . THR A 1 106 ? 8.217 3.448 -21.699 1.00 91.69 106 THR A N 1
ATOM 851 C CA . THR A 1 106 ? 6.747 3.402 -21.717 1.00 91.69 106 THR A CA 1
ATOM 852 C C . THR A 1 106 ? 6.201 2.009 -21.408 1.00 91.69 106 THR A C 1
ATOM 854 O O . THR A 1 106 ? 5.188 1.885 -20.725 1.00 91.69 106 THR A O 1
ATOM 857 N N . SER A 1 107 ? 6.896 0.949 -21.831 1.00 92.88 107 SER A N 1
ATOM 858 C CA . SER A 1 107 ? 6.479 -0.436 -21.580 1.00 92.88 107 SER A CA 1
ATOM 859 C C . SER A 1 107 ? 6.431 -0.779 -20.089 1.00 92.88 107 SER A C 1
ATOM 861 O O . SER A 1 107 ? 5.451 -1.363 -19.629 1.00 92.88 107 SER A O 1
ATOM 863 N N . ILE A 1 108 ? 7.461 -0.417 -19.314 1.00 91.31 108 ILE A N 1
ATOM 864 C CA . ILE A 1 108 ? 7.472 -0.654 -17.861 1.00 91.31 108 ILE A CA 1
ATOM 865 C C . ILE A 1 108 ? 6.454 0.255 -17.163 1.00 91.31 108 ILE A C 1
ATOM 867 O O . ILE A 1 108 ? 5.710 -0.217 -16.303 1.00 91.31 108 ILE A O 1
ATOM 871 N N . ALA A 1 109 ? 6.367 1.525 -17.575 1.00 93.50 109 ALA A N 1
ATOM 872 C CA . ALA A 1 109 ? 5.418 2.483 -17.013 1.00 93.50 109 ALA A CA 1
ATOM 873 C C . ALA A 1 109 ? 3.964 1.999 -17.139 1.00 93.50 109 ALA A C 1
ATOM 875 O O . ALA A 1 109 ? 3.241 1.956 -16.146 1.00 93.50 109 ALA A O 1
ATOM 876 N N . ILE A 1 110 ? 3.548 1.562 -18.333 1.00 94.12 110 ILE A N 1
ATOM 877 C CA . ILE A 1 110 ? 2.190 1.052 -18.572 1.00 94.12 110 ILE A CA 1
ATOM 878 C C . ILE A 1 110 ? 1.911 -0.171 -17.696 1.00 94.12 110 ILE A C 1
ATOM 880 O O . ILE A 1 110 ? 0.859 -0.240 -17.064 1.00 94.12 110 ILE A O 1
ATOM 884 N N . LYS A 1 111 ? 2.856 -1.114 -17.593 1.00 94.12 111 LYS A N 1
ATOM 885 C CA . LYS A 1 111 ? 2.680 -2.300 -16.742 1.00 94.12 111 LYS A CA 1
ATOM 886 C C . LYS A 1 111 ? 2.529 -1.936 -15.258 1.00 94.12 111 LYS A C 1
ATOM 888 O O . LYS A 1 111 ? 1.685 -2.520 -14.583 1.00 94.12 111 LYS A O 1
ATOM 893 N N . LEU A 1 112 ? 3.295 -0.961 -14.760 1.00 92.81 112 LEU A N 1
ATOM 894 C CA . LEU A 1 112 ? 3.171 -0.437 -13.391 1.00 92.81 112 LEU A CA 1
ATOM 895 C C . LEU A 1 112 ? 1.805 0.220 -13.151 1.00 92.81 112 LEU A C 1
ATOM 897 O O . LEU A 1 112 ? 1.184 -0.033 -12.119 1.00 92.81 112 LEU A O 1
ATOM 901 N N . PHE A 1 113 ? 1.305 1.014 -14.102 1.00 93.75 113 PHE A N 1
ATOM 902 C CA . PHE A 1 113 ? -0.023 1.628 -14.002 1.00 93.75 113 PHE A CA 1
ATOM 903 C C . PHE A 1 113 ? -1.152 0.594 -14.045 1.00 93.75 113 PHE A C 1
ATOM 905 O O . PHE A 1 113 ? -2.091 0.683 -13.255 1.00 93.75 113 PHE A O 1
ATOM 912 N N . VAL A 1 114 ? -1.049 -0.415 -14.914 1.00 94.50 114 VAL A N 1
ATOM 913 C CA . VAL A 1 114 ? -2.006 -1.532 -14.960 1.00 94.50 114 VAL A CA 1
ATOM 914 C C . VAL A 1 114 ? -1.998 -2.296 -13.638 1.00 94.50 114 VAL A C 1
ATOM 916 O O . VAL A 1 114 ? -3.063 -2.565 -13.085 1.00 94.50 114 VAL A O 1
ATOM 919 N N . LEU A 1 115 ? -0.817 -2.586 -13.082 1.00 93.12 115 LEU A N 1
ATOM 920 C CA . LEU A 1 115 ? -0.710 -3.210 -11.766 1.00 93.12 115 LEU A CA 1
ATOM 921 C C . LEU A 1 115 ? -1.375 -2.343 -10.688 1.00 93.12 115 LEU A C 1
ATOM 923 O O . LEU A 1 115 ? -2.185 -2.851 -9.919 1.00 93.12 115 LEU A O 1
ATOM 927 N N . ALA A 1 116 ? -1.111 -1.034 -10.667 1.00 92.12 116 ALA A N 1
ATOM 928 C CA . ALA A 1 116 ? -1.742 -0.109 -9.727 1.00 92.12 116 ALA A CA 1
ATOM 929 C C . ALA A 1 116 ? -3.279 -0.107 -9.844 1.00 92.12 116 ALA A C 1
ATOM 931 O O . ALA A 1 116 ? -3.971 -0.114 -8.824 1.00 92.12 116 ALA A O 1
ATOM 932 N N . ALA A 1 117 ? -3.821 -0.163 -11.065 1.00 92.38 117 ALA A N 1
ATOM 933 C CA . ALA A 1 117 ? -5.260 -0.259 -11.303 1.00 92.38 117 ALA A CA 1
ATOM 934 C C . ALA A 1 117 ? -5.851 -1.582 -10.782 1.00 92.38 117 ALA A C 1
ATOM 936 O O . ALA A 1 117 ? -6.888 -1.571 -10.120 1.00 92.38 117 ALA A O 1
ATOM 937 N N . ILE A 1 118 ? -5.176 -2.714 -11.009 1.00 92.44 118 ILE A N 1
ATOM 938 C CA . ILE A 1 118 ? -5.594 -4.024 -10.483 1.00 92.44 118 ILE A CA 1
ATOM 939 C C . ILE A 1 118 ? -5.620 -4.005 -8.950 1.00 92.44 118 ILE A C 1
ATOM 941 O O . ILE A 1 118 ? -6.614 -4.409 -8.345 1.00 92.44 118 ILE A O 1
ATOM 945 N N . LEU A 1 119 ? -4.567 -3.490 -8.306 1.00 90.44 119 LEU A N 1
ATOM 946 C CA . LEU A 1 119 ? -4.506 -3.389 -6.844 1.00 90.44 119 LEU A CA 1
ATOM 947 C C . LEU A 1 119 ? -5.616 -2.482 -6.291 1.00 90.44 119 LEU A C 1
ATOM 949 O O . LEU A 1 119 ? -6.216 -2.802 -5.263 1.00 90.44 119 LEU A O 1
ATOM 953 N N . LEU A 1 120 ? -5.940 -1.389 -6.991 1.00 89.38 120 LEU A N 1
ATOM 954 C CA . LEU A 1 120 ? -7.059 -0.515 -6.638 1.00 89.38 120 LEU A CA 1
ATOM 955 C C . LEU A 1 120 ? -8.397 -1.265 -6.699 1.00 89.38 1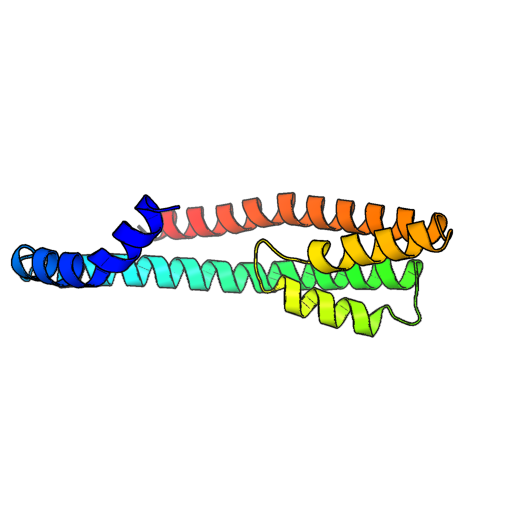20 LEU A C 1
ATOM 957 O O . LEU A 1 120 ? -9.189 -1.166 -5.764 1.00 89.38 120 LEU A O 1
ATOM 961 N N . ILE A 1 121 ? -8.650 -2.034 -7.762 1.00 90.62 121 ILE A N 1
ATOM 962 C CA . ILE A 1 121 ? -9.885 -2.821 -7.916 1.00 90.62 121 ILE A CA 1
ATOM 963 C C . ILE A 1 121 ? -10.012 -3.857 -6.795 1.00 90.62 121 ILE A C 1
ATOM 965 O O . ILE A 1 121 ? -11.082 -3.993 -6.193 1.00 90.62 121 ILE A O 1
ATOM 969 N N . ILE A 1 122 ? -8.918 -4.554 -6.475 1.00 88.38 122 ILE A N 1
ATOM 970 C CA . ILE A 1 122 ? -8.885 -5.525 -5.378 1.00 88.38 122 ILE A CA 1
ATOM 971 C C . ILE A 1 122 ? -9.225 -4.831 -4.059 1.00 88.38 122 ILE A C 1
ATOM 973 O O . ILE A 1 122 ? -10.137 -5.283 -3.371 1.00 88.38 122 ILE A O 1
ATOM 977 N N . ARG A 1 123 ? -8.592 -3.694 -3.735 1.00 86.12 123 ARG A N 1
ATOM 978 C CA . ARG A 1 123 ? -8.932 -2.912 -2.531 1.00 86.12 123 ARG A CA 1
ATOM 979 C C . ARG A 1 123 ? -10.409 -2.563 -2.477 1.00 86.12 123 ARG A C 1
ATOM 981 O O . ARG A 1 123 ? -11.073 -2.876 -1.498 1.00 86.12 123 ARG A O 1
ATOM 988 N N . ARG A 1 124 ? -1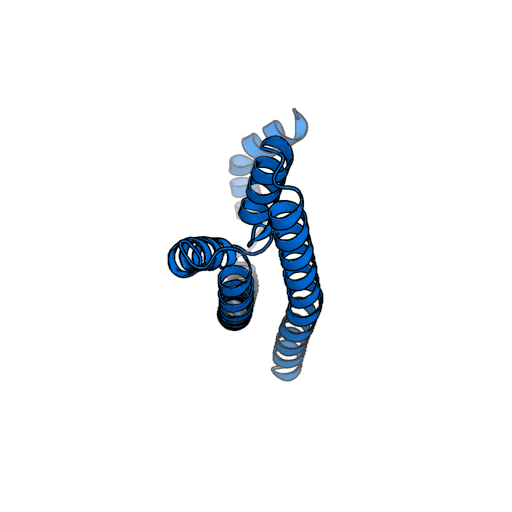0.940 -1.987 -3.557 1.00 85.12 124 ARG A N 1
ATOM 989 C CA . ARG A 1 124 ? -12.344 -1.564 -3.638 1.00 85.12 124 ARG A CA 1
ATOM 990 C C . ARG A 1 124 ? -13.330 -2.718 -3.521 1.00 85.12 124 ARG A C 1
ATOM 992 O O . ARG A 1 124 ? -14.459 -2.478 -3.123 1.00 85.12 124 ARG A O 1
ATOM 999 N N . THR A 1 125 ? -12.928 -3.942 -3.848 1.00 84.38 125 THR A N 1
ATOM 1000 C CA . THR A 1 125 ? -13.780 -5.133 -3.726 1.00 84.38 125 THR A CA 1
ATOM 1001 C C . THR A 1 125 ? -13.660 -5.780 -2.347 1.00 84.38 125 THR A C 1
ATOM 1003 O O . THR A 1 125 ? -14.650 -6.252 -1.785 1.00 84.38 125 THR A O 1
ATOM 1006 N N . VAL A 1 126 ? -12.448 -5.818 -1.792 1.00 81.06 126 VAL A N 1
ATOM 1007 C CA . VAL A 1 126 ? -12.156 -6.505 -0.533 1.00 81.06 126 VAL A CA 1
ATOM 1008 C C . VAL A 1 126 ? -12.522 -5.637 0.674 1.00 81.06 126 VAL A C 1
ATOM 1010 O O . VAL A 1 126 ? -13.166 -6.144 1.588 1.00 81.06 126 VAL A O 1
ATOM 1013 N N . GLU A 1 127 ? -12.218 -4.335 0.666 1.00 72.06 127 GLU A N 1
ATOM 1014 C CA . GLU A 1 127 ? -12.571 -3.404 1.752 1.00 72.06 127 GLU A CA 1
ATOM 1015 C C . GLU A 1 127 ? -14.068 -3.437 2.127 1.00 72.06 127 GLU A C 1
ATOM 1017 O O . GLU A 1 127 ? -14.366 -3.658 3.304 1.00 72.06 127 GLU A O 1
ATOM 1022 N N . PRO A 1 128 ? -15.039 -3.297 1.196 1.00 70.00 128 PRO A N 1
ATOM 1023 C CA . PRO A 1 128 ? -16.457 -3.324 1.555 1.00 70.00 128 PRO A CA 1
ATOM 1024 C C . PRO A 1 128 ? -16.929 -4.702 2.022 1.00 70.00 128 PRO A C 1
ATOM 1026 O O . PRO A 1 128 ? -17.771 -4.772 2.912 1.00 70.00 128 PRO A O 1
ATOM 1029 N N . LYS A 1 129 ? -16.379 -5.803 1.489 1.00 70.19 129 LYS A N 1
ATOM 1030 C CA . LYS A 1 129 ? -16.706 -7.161 1.964 1.00 70.19 129 LYS A CA 1
ATOM 1031 C C . LYS A 1 129 ? -16.271 -7.370 3.408 1.00 70.19 129 LYS A C 1
ATOM 1033 O O . LYS A 1 129 ? -17.005 -7.937 4.213 1.00 70.19 129 LYS A O 1
ATOM 1038 N N . VAL A 1 130 ? -15.074 -6.897 3.726 1.00 69.56 130 VAL A N 1
ATOM 1039 C CA . VAL A 1 130 ? -14.488 -7.028 5.053 1.00 69.56 130 VAL A CA 1
ATOM 1040 C C . VAL A 1 130 ? -15.211 -6.125 6.063 1.00 69.56 130 VAL A C 1
ATOM 1042 O O . VAL A 1 130 ? -15.541 -6.577 7.160 1.00 69.56 130 VAL A O 1
ATOM 1045 N N . MET A 1 131 ? -15.560 -4.896 5.666 1.00 65.94 131 MET A N 1
ATOM 1046 C CA . MET A 1 131 ? -16.413 -3.992 6.450 1.00 65.94 131 MET A CA 1
ATOM 1047 C C . MET A 1 131 ? -17.812 -4.580 6.693 1.00 65.94 131 MET A C 1
ATOM 1049 O O . MET A 1 131 ? -18.306 -4.531 7.818 1.00 65.94 131 MET A O 1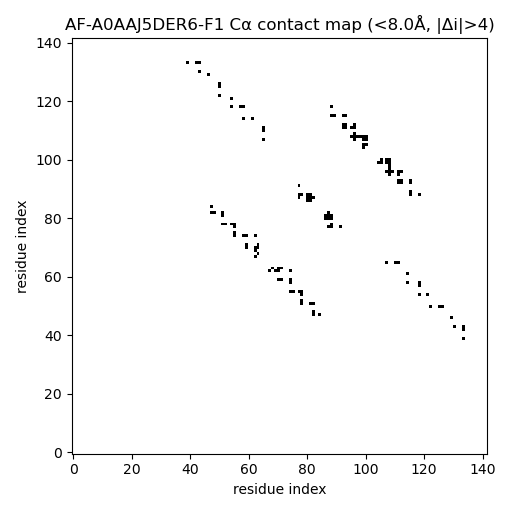
ATOM 1053 N N . ALA A 1 132 ? -18.440 -5.173 5.670 1.00 64.44 132 ALA A N 1
ATOM 1054 C CA . ALA A 1 132 ? -19.763 -5.786 5.787 1.00 64.44 132 ALA A CA 1
ATOM 1055 C C . ALA A 1 132 ? -19.773 -6.939 6.801 1.00 64.44 132 ALA A C 1
ATOM 1057 O O . ALA A 1 132 ? -20.681 -7.023 7.625 1.00 64.44 132 ALA A O 1
ATOM 1058 N N . HIS A 1 133 ? -18.739 -7.786 6.798 1.00 63.19 133 HIS A N 1
ATOM 1059 C CA . HIS A 1 133 ? -18.628 -8.892 7.749 1.00 63.19 133 HIS A CA 1
ATOM 1060 C C . HIS A 1 133 ? -18.519 -8.396 9.201 1.00 63.19 133 HIS A C 1
ATOM 1062 O O . HIS A 1 133 ? -19.172 -8.936 10.088 1.00 63.19 133 HIS A O 1
ATOM 1068 N N . ILE A 1 134 ? -17.757 -7.323 9.443 1.00 63.94 134 ILE A N 1
ATOM 1069 C CA . ILE A 1 134 ? -17.614 -6.705 10.773 1.00 63.94 134 ILE A CA 1
ATOM 1070 C C . ILE A 1 134 ? -18.918 -6.045 11.238 1.00 63.94 134 ILE A C 1
ATOM 1072 O O . ILE A 1 134 ? -19.288 -6.182 12.403 1.00 63.94 134 ILE A O 1
ATOM 1076 N N . LEU A 1 135 ? -19.634 -5.364 10.337 1.00 61.16 135 LEU A N 1
ATOM 1077 C CA . LEU A 1 135 ? -20.908 -4.719 10.658 1.00 61.16 135 LEU A CA 1
ATOM 1078 C C . LEU A 1 135 ? -21.982 -5.751 11.044 1.00 61.16 135 LEU A C 1
ATOM 1080 O O . LEU A 1 135 ? -22.687 -5.561 12.032 1.00 61.16 135 LEU A O 1
ATOM 1084 N N . VAL A 1 136 ? -22.068 -6.866 10.308 1.00 61.22 136 VAL A N 1
ATOM 1085 C CA . VAL A 1 136 ? -22.986 -7.976 10.619 1.00 61.22 136 VAL A CA 1
ATOM 1086 C C . VAL A 1 136 ? -22.613 -8.641 11.945 1.00 61.22 136 VAL A C 1
ATOM 1088 O O . VAL A 1 136 ? -23.494 -8.894 12.761 1.00 61.22 136 VAL A O 1
ATOM 1091 N N . TYR A 1 137 ? -21.321 -8.856 12.211 1.00 59.44 137 TYR A N 1
ATOM 1092 C CA . TYR A 1 137 ? -20.863 -9.443 13.475 1.00 59.44 137 TYR A CA 1
ATOM 1093 C C . TYR A 1 137 ? -21.206 -8.561 14.689 1.00 59.44 137 TYR A C 1
ATOM 1095 O O . TYR A 1 137 ? -21.610 -9.074 15.728 1.00 59.44 137 TYR A O 1
ATOM 1103 N N . LEU A 1 138 ? -21.102 -7.233 14.552 1.00 58.66 138 LEU A N 1
ATOM 1104 C CA . LEU A 1 138 ? -21.481 -6.270 15.595 1.00 58.66 138 LEU A CA 1
ATOM 1105 C C . LEU A 1 138 ? -22.999 -6.174 15.810 1.00 58.66 138 LEU A C 1
ATOM 1107 O O . LEU A 1 138 ? -23.426 -5.934 16.938 1.00 58.66 138 LEU A O 1
ATOM 1111 N N . LEU A 1 139 ? -23.805 -6.354 14.758 1.00 56.88 139 LEU A N 1
ATOM 1112 C CA . LEU A 1 139 ? -25.269 -6.372 14.856 1.00 56.88 139 LEU A CA 1
ATOM 1113 C C . LEU A 1 139 ? -25.806 -7.688 15.435 1.00 56.88 139 LEU A C 1
ATOM 1115 O O . LEU A 1 139 ? -26.794 -7.651 16.151 1.00 56.88 139 LEU A O 1
ATOM 1119 N N . CYS A 1 140 ? -25.154 -8.826 15.176 1.00 54.84 140 CYS A N 1
ATOM 1120 C CA . CYS A 1 140 ? -25.555 -10.133 15.718 1.00 54.84 140 CYS A CA 1
ATOM 1121 C C . CYS A 1 140 ? -25.109 -10.372 17.171 1.00 54.84 140 CYS A C 1
ATOM 1123 O O . CYS A 1 140 ? -25.519 -11.355 17.782 1.00 54.84 140 CYS A O 1
ATOM 1125 N N . GLN A 1 141 ? -24.249 -9.510 17.723 1.00 49.78 141 GLN A N 1
ATOM 1126 C CA . GLN A 1 141 ? -23.814 -9.585 19.121 1.00 49.78 141 GLN A CA 1
ATOM 1127 C C . GLN A 1 141 ? -24.769 -8.843 20.082 1.00 49.78 141 GLN A C 1
ATOM 1129 O O . GLN A 1 141 ? -24.440 -8.671 21.258 1.00 49.78 141 GLN A O 1
ATOM 1134 N N . HIS A 1 142 ? -25.927 -8.385 19.593 1.00 43.75 142 HIS A N 1
ATOM 1135 C CA . HIS A 1 142 ? -26.950 -7.668 20.353 1.00 43.75 142 HIS A CA 1
ATOM 1136 C C . HIS A 1 142 ? -28.360 -8.143 19.996 1.00 43.75 142 HIS A C 1
ATOM 1138 O O . HIS A 1 142 ? -29.256 -7.891 20.837 1.00 43.75 142 HIS A O 1
#

Mean predicted aligned error: 11.98 Å

Secondary structure (DSSP, 8-state):
-HHHHHHHHHHHHHHHHHHHHS-TTHHHHHHHHHHHHHHHHHHHHHHHHHHHHHHHHHHHHHHHHH-HHHHHHHHHHHHHHHTSTTTTTHHHHHHHHHHHHHTT-HHHHHHHHHHHHHHHHHHHHHHHHHHHHHHHHHHHT-

InterPro domains:
  IPR002549 Transmembrane protein TqsA-like [PF01594] (2-132)

Organism: Lysinibacillus sphaericus (NCBI:txid1421)